Protein AF-Q2SDK4-F1 (afdb_monomer)

Secondary structure (DSSP, 8-state):
-----HHHHHHHHHHHHHHHHHH----TTSSS--TT-EE--HHHHHHH-TTSPPPSEE--EEEE-TTT--EEEE-HHHHHIIIIIS---TT----S-HHHHHHHHHHHHHHHHHHHHHHHHHHT-

Sequence (125 aa):
MFRKSGLQRRKEIKAARLERVKRSEVDVYSEVVPKGALPANTEILREINPLERLPNFYIDRHFICKDCESHEIWTAKQQKWWYEIARGSIASKAVRCRSCRYKEKRRKEEARRVHLEGLARKYNK

Organism: Hahella chejuensis (strain KCTC 2396) (NCBI:txid349521)

Solvent-accessible surface area (backbone atoms only — not comparable to full-atom values): 7475 Å² total; per-residue (Å²): 133,92,78,77,50,74,67,56,52,51,51,51,53,51,52,54,50,49,56,53,32,70,71,58,86,75,72,40,71,46,88,74,79,57,94,87,49,40,78,47,63,58,69,60,40,37,74,77,38,74,88,59,91,73,53,48,36,31,53,60,38,63,36,55,14,76,88,75,64,47,80,44,70,49,39,25,68,57,48,51,45,38,39,64,71,69,61,40,63,81,88,62,74,80,50,57,46,73,68,57,47,50,54,53,50,52,54,52,52,51,55,50,50,56,50,51,55,51,50,51,60,62,74,76,104

Foldseek 3Di:
DDDDDPVRVVVVVQVVVLVVQVPDDDQQQDPDDDPQWAAAPVVLLCVLAVPDDDGRTFAWHWEAAPPPRDIDICHSVNLRCCCRPVVHHPPDDDRHDPVVVVVVVVVVVVVVVVVVVVVCVVVVD

InterPro domains:
  IPR025306 Probable zinc-binding domain [PF13451] (60-108)

Structure (mmCIF, N/CA/C/O backbone):
data_AF-Q2SDK4-F1
#
_entry.id   AF-Q2SDK4-F1
#
loop_
_atom_site.group_PDB
_atom_site.id
_atom_site.type_symbol
_atom_site.label_atom_id
_atom_site.label_alt_id
_atom_site.label_comp_id
_atom_site.label_asym_id
_atom_site.label_entity_id
_atom_site.label_seq_id
_atom_site.pdbx_PDB_ins_code
_atom_site.Cartn_x
_atom_site.Cartn_y
_atom_site.Cartn_z
_atom_site.occupancy
_atom_site.B_iso_or_equiv
_atom_site.auth_seq_id
_atom_site.auth_comp_id
_atom_site.auth_asym_id
_atom_site.auth_atom_id
_atom_site.pdbx_PDB_model_num
ATOM 1 N N . MET A 1 1 ? -1.024 20.483 -37.174 1.00 55.06 1 MET A N 1
ATOM 2 C CA . MET A 1 1 ? -0.752 19.408 -36.186 1.00 55.06 1 MET A CA 1
ATOM 3 C C . MET A 1 1 ? -1.468 19.719 -34.876 1.00 55.06 1 MET A C 1
ATOM 5 O O . MET A 1 1 ? -1.057 20.638 -34.176 1.00 55.06 1 MET A O 1
ATOM 9 N N . PHE A 1 2 ? -2.532 18.989 -34.535 1.00 64.75 2 PHE A N 1
ATOM 10 C CA . PHE A 1 2 ? -3.219 19.162 -33.250 1.00 64.75 2 PHE A CA 1
ATOM 11 C C . PHE A 1 2 ? -2.326 18.668 -32.101 1.00 64.75 2 PHE A C 1
ATOM 13 O O . PHE A 1 2 ? -2.066 17.473 -31.960 1.00 64.75 2 PHE A O 1
ATOM 20 N N . ARG A 1 3 ? -1.815 19.591 -31.277 1.00 78.3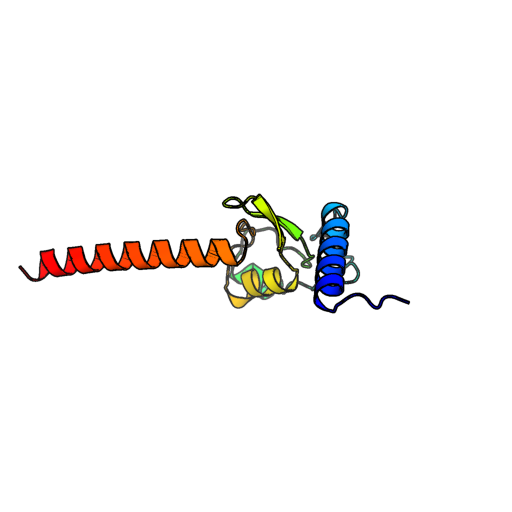8 3 ARG A N 1
ATOM 21 C CA . ARG A 1 3 ? -1.055 19.245 -30.070 1.00 78.38 3 ARG A CA 1
ATOM 22 C C . ARG A 1 3 ? -2.034 18.792 -28.985 1.00 78.38 3 ARG A C 1
ATOM 24 O O . ARG A 1 3 ? -2.844 19.580 -28.513 1.00 78.38 3 ARG A O 1
ATOM 31 N N . LYS A 1 4 ? -1.937 17.525 -28.573 1.00 82.12 4 LYS A N 1
ATOM 32 C CA . LYS A 1 4 ? -2.722 16.973 -27.454 1.00 82.12 4 LYS A CA 1
ATOM 33 C C . LYS A 1 4 ? -2.502 17.769 -26.168 1.00 82.12 4 LYS A C 1
ATOM 35 O O . LYS A 1 4 ? -1.363 18.144 -25.867 1.00 82.12 4 LYS A O 1
ATOM 40 N N . SER A 1 5 ? -3.564 17.947 -25.384 1.00 90.69 5 SER A N 1
ATOM 41 C CA . SER A 1 5 ? -3.503 18.664 -24.109 1.00 90.69 5 SER A CA 1
ATOM 42 C C . SER A 1 5 ? -2.689 17.895 -23.060 1.00 90.69 5 SER A C 1
ATOM 44 O O . SER A 1 5 ? -2.564 16.667 -23.107 1.00 90.69 5 SER A O 1
ATOM 46 N N . GLY A 1 6 ? -2.144 18.600 -22.063 1.00 90.38 6 GLY A N 1
ATOM 47 C CA . GLY A 1 6 ? -1.387 17.966 -20.976 1.00 90.38 6 GLY A CA 1
ATOM 48 C C . GLY A 1 6 ? -2.205 16.930 -20.193 1.00 90.38 6 GLY A C 1
ATOM 49 O O . GLY A 1 6 ? -1.671 15.904 -19.772 1.00 90.38 6 GLY A O 1
ATOM 50 N N . LEU A 1 7 ? -3.517 17.151 -20.054 1.00 88.69 7 LEU A N 1
ATOM 51 C CA . LEU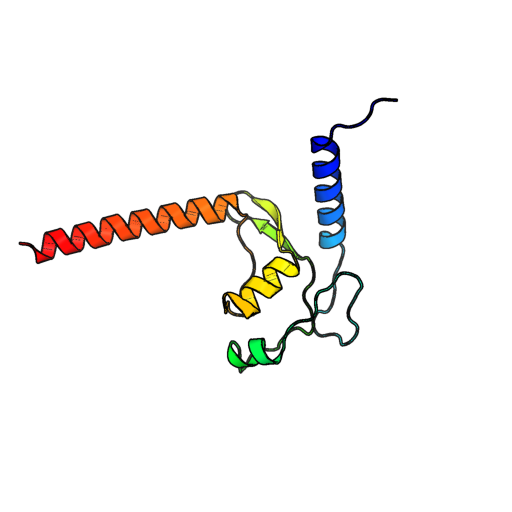 A 1 7 ? -4.436 16.199 -19.424 1.00 88.69 7 LEU A CA 1
ATOM 52 C C . LEU A 1 7 ? -4.611 14.931 -20.264 1.00 88.69 7 LEU A C 1
ATOM 54 O O . LEU A 1 7 ? -4.569 13.833 -19.710 1.00 88.69 7 LEU A O 1
ATOM 58 N N . GLN A 1 8 ? -4.759 15.072 -21.585 1.00 89.12 8 GLN A N 1
ATOM 59 C CA . GLN A 1 8 ? -4.838 13.932 -22.503 1.00 89.12 8 GLN A CA 1
ATOM 60 C C . GLN A 1 8 ? -3.561 13.091 -22.424 1.00 89.12 8 GLN A C 1
ATOM 62 O O . GLN A 1 8 ? -3.635 11.891 -22.174 1.00 89.12 8 GLN A O 1
ATOM 67 N N . ARG A 1 9 ? -2.384 13.728 -22.486 1.00 90.25 9 ARG A N 1
ATOM 68 C CA . ARG A 1 9 ? -1.093 13.030 -22.363 1.00 90.25 9 ARG A CA 1
ATOM 69 C C . ARG A 1 9 ? -0.947 12.289 -21.033 1.00 90.25 9 ARG A C 1
ATOM 71 O O . ARG A 1 9 ? -0.490 11.153 -21.006 1.00 90.25 9 ARG A O 1
ATOM 78 N N . ARG A 1 10 ? -1.356 12.896 -19.911 1.00 89.19 10 ARG A N 1
ATOM 79 C CA . ARG A 1 10 ? -1.314 12.232 -18.592 1.00 89.19 10 ARG A CA 1
ATOM 80 C C . ARG A 1 10 ? -2.217 10.999 -18.537 1.00 89.19 10 ARG A C 1
ATOM 82 O O . ARG A 1 10 ? -1.808 9.990 -17.965 1.00 89.19 10 ARG A O 1
ATOM 89 N N . LYS A 1 11 ? -3.417 11.069 -19.126 1.00 89.19 11 LYS A N 1
ATOM 90 C CA . LYS A 1 11 ? -4.330 9.919 -19.223 1.00 89.19 11 LYS A CA 1
ATOM 91 C C . LYS A 1 11 ? -3.714 8.796 -20.057 1.00 89.19 11 LYS A C 1
ATOM 93 O O . LYS A 1 11 ? -3.713 7.658 -19.603 1.00 89.19 11 LYS A O 1
ATOM 98 N N . GLU A 1 12 ? -3.123 9.128 -21.202 1.00 92.19 12 GLU A N 1
ATOM 99 C CA . GLU A 1 12 ? -2.436 8.165 -22.073 1.00 92.19 12 GLU A CA 1
ATOM 100 C C . GLU A 1 12 ? -1.268 7.481 -21.355 1.00 92.19 12 GLU A C 1
ATOM 102 O O . GLU A 1 12 ? -1.180 6.257 -21.346 1.00 92.19 12 GLU A O 1
ATOM 107 N N . ILE A 1 13 ? -0.419 8.247 -20.660 1.00 90.44 13 ILE A N 1
ATOM 108 C CA . ILE A 1 13 ? 0.692 7.691 -19.873 1.00 90.44 13 ILE A CA 1
ATOM 109 C C . ILE A 1 13 ? 0.170 6.767 -18.765 1.00 90.44 13 ILE A C 1
ATOM 111 O O . ILE A 1 13 ? 0.748 5.705 -18.531 1.00 90.44 13 ILE A O 1
ATOM 115 N N . LYS A 1 14 ? -0.914 7.147 -18.071 1.00 88.69 14 LYS A N 1
ATOM 116 C CA . LYS A 1 14 ? -1.517 6.297 -17.031 1.00 88.69 14 LYS A CA 1
ATOM 117 C C . LYS A 1 14 ? -2.042 4.992 -17.636 1.00 88.69 14 LYS A C 1
ATOM 119 O O . LYS A 1 14 ? -1.772 3.934 -17.074 1.00 88.69 14 LYS A O 1
ATOM 124 N N . ALA A 1 15 ? -2.735 5.062 -18.771 1.00 89.69 15 ALA A N 1
ATOM 125 C CA . ALA A 1 15 ? -3.259 3.892 -19.469 1.00 89.69 15 ALA A CA 1
ATOM 126 C C . ALA A 1 15 ? -2.131 2.964 -19.946 1.00 89.69 15 ALA A C 1
ATOM 128 O O . ALA A 1 15 ? -2.151 1.777 -19.646 1.00 89.69 15 ALA A O 1
ATOM 129 N N . ALA A 1 16 ? -1.085 3.505 -20.574 1.00 89.88 16 ALA A N 1
ATOM 130 C CA . ALA A 1 16 ? 0.066 2.720 -21.020 1.00 89.88 16 ALA A CA 1
ATOM 131 C C . ALA A 1 16 ? 0.785 2.017 -19.854 1.00 89.88 16 ALA A C 1
ATOM 133 O O . ALA A 1 16 ? 1.176 0.855 -19.961 1.00 89.88 16 ALA A O 1
ATOM 134 N N . ARG A 1 17 ? 0.928 2.696 -18.705 1.00 89.12 17 ARG A N 1
ATOM 135 C CA . ARG A 1 17 ? 1.474 2.073 -17.487 1.00 89.12 17 ARG A CA 1
ATOM 136 C C . ARG A 1 17 ? 0.591 0.940 -16.986 1.00 89.12 17 ARG A C 1
ATOM 138 O O . ARG A 1 17 ? 1.123 -0.085 -16.574 1.00 89.12 17 ARG A O 1
ATOM 145 N N . LEU A 1 18 ? -0.724 1.131 -17.012 1.0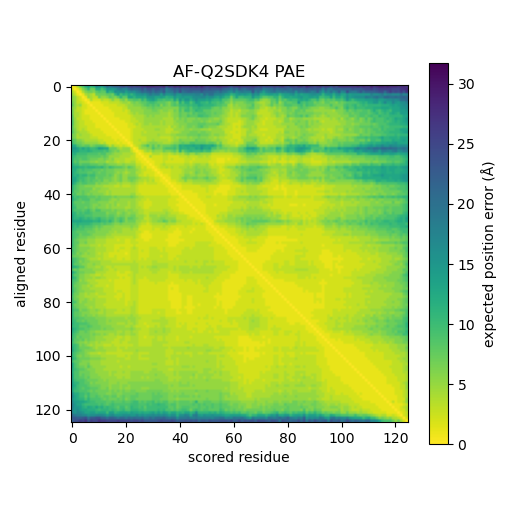0 89.25 18 LEU A N 1
ATOM 146 C CA . LEU A 1 18 ? -1.679 0.129 -16.564 1.00 89.25 18 LEU A CA 1
ATOM 147 C C . LEU A 1 18 ? -1.593 -1.135 -17.424 1.00 89.25 18 LEU A C 1
ATOM 149 O O . LEU A 1 18 ? -1.469 -2.224 -16.873 1.00 89.25 18 LEU A O 1
ATOM 153 N N . GLU A 1 19 ? -1.581 -0.987 -18.747 1.00 88.94 19 GLU A N 1
ATOM 154 C CA . GLU A 1 19 ? -1.477 -2.121 -19.672 1.00 88.94 19 GLU A CA 1
ATOM 155 C C . GLU A 1 19 ? -0.152 -2.875 -19.523 1.00 88.94 19 GLU A C 1
ATOM 157 O O . GLU A 1 19 ? -0.136 -4.104 -19.481 1.00 88.94 19 GLU A O 1
ATOM 162 N N . ARG A 1 20 ? 0.964 -2.158 -19.328 1.00 87.31 20 ARG A N 1
ATOM 163 C CA . ARG A 1 20 ? 2.262 -2.790 -19.051 1.00 87.31 20 ARG A CA 1
ATOM 164 C C . ARG A 1 20 ? 2.224 -3.650 -17.786 1.00 87.31 20 ARG A C 1
ATOM 166 O O . ARG A 1 20 ? 2.740 -4.759 -17.795 1.00 87.31 20 ARG A O 1
ATOM 173 N N . VAL A 1 21 ? 1.635 -3.125 -16.711 1.00 88.56 21 VAL A N 1
ATOM 174 C CA . VAL A 1 21 ? 1.597 -3.798 -15.405 1.00 88.56 21 VAL A CA 1
ATOM 175 C C . VAL A 1 21 ? 0.636 -4.987 -15.403 1.00 88.56 21 VAL A C 1
ATOM 177 O O . VAL A 1 21 ? 0.934 -5.994 -14.773 1.00 88.56 21 VAL A O 1
ATOM 180 N N . LYS A 1 22 ? -0.491 -4.907 -16.122 1.00 86.12 22 LYS A N 1
ATOM 181 C CA . LYS A 1 22 ? -1.418 -6.042 -16.280 1.00 86.12 22 LYS A CA 1
ATOM 182 C C . LYS A 1 22 ? -0.760 -7.250 -16.950 1.00 86.12 22 LYS A C 1
ATOM 184 O O . LYS A 1 22 ? -1.121 -8.377 -16.644 1.00 86.12 22 LYS A O 1
ATOM 189 N N . ARG A 1 23 ? 0.168 -7.010 -17.882 1.00 78.62 23 ARG A N 1
ATOM 190 C CA . ARG A 1 23 ? 0.823 -8.058 -18.677 1.00 78.62 23 ARG A CA 1
ATOM 191 C C . ARG A 1 23 ? 2.059 -8.657 -18.002 1.00 78.62 23 ARG A C 1
ATOM 193 O O . ARG A 1 23 ? 2.498 -9.730 -18.397 1.00 78.62 23 ARG A O 1
ATOM 200 N N . SER A 1 24 ? 2.664 -7.952 -17.048 1.00 75.44 24 SER A N 1
ATOM 201 C CA . SER A 1 24 ? 3.928 -8.369 -16.442 1.00 75.44 24 SER A CA 1
ATOM 202 C C . SER A 1 24 ? 3.708 -9.268 -15.228 1.00 75.44 24 SER A C 1
ATOM 204 O O . SER A 1 24 ? 3.294 -8.786 -14.172 1.00 75.44 24 SER A O 1
ATOM 206 N N . GLU A 1 25 ? 4.078 -10.539 -15.349 1.00 78.56 25 GLU A N 1
ATOM 207 C CA . GLU A 1 25 ? 4.326 -11.415 -14.205 1.00 78.56 25 GLU A CA 1
ATOM 208 C C . GLU A 1 25 ? 5.821 -11.393 -13.890 1.00 78.56 25 GLU A C 1
ATOM 210 O O . GLU A 1 25 ? 6.661 -11.630 -14.755 1.00 78.56 25 GLU A O 1
ATOM 215 N N . VAL A 1 26 ? 6.163 -11.023 -12.658 1.00 86.38 26 VAL A N 1
ATOM 216 C CA . VAL A 1 26 ? 7.550 -10.895 -12.206 1.00 86.38 26 VAL A CA 1
ATOM 217 C C . VAL A 1 26 ? 7.664 -11.560 -10.846 1.00 86.38 26 VAL A C 1
ATOM 219 O O . VAL A 1 26 ? 6.918 -11.219 -9.921 1.00 86.38 26 VAL A O 1
ATOM 222 N N . ASP A 1 27 ? 8.623 -12.472 -10.721 1.00 90.81 27 ASP A N 1
ATOM 223 C CA . ASP A 1 27 ? 8.977 -13.063 -9.439 1.00 90.81 27 ASP A CA 1
ATOM 224 C C . ASP A 1 27 ? 9.778 -12.062 -8.592 1.00 90.81 27 ASP A C 1
ATOM 226 O O . ASP A 1 27 ? 10.951 -11.785 -8.850 1.00 90.81 27 ASP A O 1
ATOM 230 N N . VAL A 1 28 ? 9.123 -11.523 -7.563 1.00 91.88 28 VAL A N 1
ATOM 231 C CA . VAL A 1 28 ? 9.704 -10.557 -6.614 1.00 91.88 28 VAL A CA 1
ATOM 232 C C . VAL A 1 28 ? 10.696 -11.179 -5.628 1.00 91.88 28 VAL A C 1
ATOM 234 O O . VAL A 1 28 ? 11.311 -10.448 -4.852 1.00 91.88 28 VAL A O 1
ATOM 237 N N . TYR A 1 29 ? 10.841 -12.505 -5.633 1.00 93.25 29 TYR A N 1
ATOM 238 C CA . TYR A 1 29 ? 11.824 -13.234 -4.831 1.00 93.25 29 TYR A CA 1
ATOM 239 C C . TYR A 1 29 ? 13.068 -13.629 -5.630 1.00 93.25 29 TYR A C 1
ATOM 241 O O . TYR A 1 29 ? 13.982 -14.225 -5.063 1.00 93.25 29 TYR A O 1
ATOM 249 N N . SER A 1 30 ? 13.116 -13.309 -6.926 1.00 92.12 30 SER A N 1
ATOM 250 C CA . SER A 1 30 ? 14.310 -13.532 -7.737 1.00 92.12 30 SER A CA 1
ATOM 251 C C . SER A 1 30 ? 15.449 -12.601 -7.312 1.00 92.12 30 SER A C 1
ATOM 253 O O . SER A 1 30 ? 15.229 -11.509 -6.782 1.00 92.12 30 SER A O 1
ATOM 255 N N . GLU A 1 31 ? 16.686 -13.034 -7.533 1.00 88.50 31 GLU A N 1
ATOM 256 C CA . GLU A 1 31 ? 17.880 -12.215 -7.276 1.00 88.50 31 GLU A CA 1
ATOM 257 C C . GLU A 1 31 ? 18.065 -11.125 -8.342 1.00 88.50 31 GLU A C 1
ATOM 259 O O . GLU A 1 31 ? 18.656 -10.073 -8.094 1.00 88.50 31 GLU A O 1
ATOM 264 N N . VAL A 1 32 ? 17.520 -11.351 -9.540 1.00 89.62 32 VAL A N 1
ATOM 265 C CA . VAL A 1 32 ? 17.645 -10.436 -10.672 1.00 89.62 32 VAL A CA 1
ATOM 266 C C . VAL A 1 32 ? 16.621 -9.315 -10.542 1.00 89.62 32 VAL A C 1
ATOM 268 O O . VAL A 1 32 ? 15.439 -9.493 -10.825 1.00 89.62 32 VAL A O 1
ATOM 271 N N . VAL A 1 33 ? 17.084 -8.125 -10.158 1.00 88.69 33 VAL A N 1
ATOM 272 C CA . VAL A 1 33 ? 16.227 -6.940 -10.037 1.00 88.69 33 VAL A CA 1
ATOM 273 C C . VAL A 1 33 ? 15.898 -6.383 -11.430 1.00 88.69 33 VAL A C 1
ATOM 275 O O . VAL A 1 33 ? 16.790 -5.884 -12.125 1.00 88.69 33 VAL A O 1
ATOM 278 N N . PRO A 1 34 ? 14.626 -6.402 -11.868 1.00 88.44 34 PRO A N 1
ATOM 279 C CA . PRO A 1 34 ? 14.257 -5.908 -13.182 1.00 88.44 34 PRO A CA 1
ATOM 280 C C . PRO A 1 34 ? 14.289 -4.378 -13.233 1.00 88.44 34 PRO A C 1
ATOM 282 O O . PRO A 1 34 ? 14.100 -3.668 -12.240 1.00 88.44 34 PRO A O 1
ATOM 285 N N . LYS A 1 35 ? 14.473 -3.838 -14.442 1.00 86.44 35 LYS A N 1
ATOM 286 C CA . LYS A 1 35 ? 14.558 -2.391 -14.660 1.00 86.44 35 LYS A CA 1
ATOM 287 C C . LYS A 1 35 ? 13.274 -1.684 -14.210 1.00 86.44 35 LYS A C 1
ATOM 289 O O . LYS A 1 35 ? 12.190 -1.929 -14.734 1.00 86.44 35 LYS A O 1
ATOM 294 N N . GLY A 1 36 ? 13.422 -0.734 -13.288 1.00 84.75 36 GLY A N 1
ATOM 295 C CA . GLY A 1 36 ? 12.316 0.056 -12.741 1.00 84.75 36 GLY A CA 1
ATOM 296 C C . GLY A 1 36 ? 11.672 -0.527 -11.479 1.00 84.75 36 GLY A C 1
ATOM 297 O O . GLY A 1 36 ? 10.752 0.099 -10.952 1.00 84.75 36 GLY A O 1
ATOM 298 N N . ALA A 1 37 ? 12.154 -1.671 -10.984 1.00 92.62 37 ALA A N 1
ATOM 299 C CA . ALA A 1 37 ? 11.861 -2.132 -9.632 1.00 92.62 37 ALA A CA 1
ATOM 300 C C . ALA A 1 37 ? 12.609 -1.298 -8.580 1.00 92.62 37 ALA A C 1
ATOM 302 O O . ALA A 1 37 ? 13.579 -0.601 -8.887 1.00 92.62 37 ALA A O 1
ATOM 303 N N . LEU A 1 38 ? 12.148 -1.368 -7.331 1.00 95.44 38 LEU A N 1
ATOM 304 C CA . LEU A 1 38 ? 12.821 -0.756 -6.187 1.00 95.44 38 LEU A CA 1
ATOM 305 C C . LEU A 1 38 ? 13.276 -1.831 -5.205 1.00 95.44 38 LEU A C 1
ATOM 307 O O . LEU A 1 38 ? 12.427 -2.612 -4.782 1.00 95.44 38 LEU A O 1
ATOM 311 N N . PRO A 1 39 ? 14.553 -1.856 -4.791 1.00 96.06 39 PRO A N 1
ATOM 312 C CA . PRO A 1 39 ? 15.034 -2.844 -3.832 1.00 96.06 39 PRO A CA 1
ATOM 313 C C . PRO A 1 39 ? 14.302 -2.704 -2.493 1.00 96.06 39 PRO A C 1
ATOM 315 O O . PRO A 1 39 ? 14.024 -1.587 -2.027 1.00 96.06 39 PRO A O 1
ATOM 318 N N . ALA A 1 40 ? 13.975 -3.841 -1.887 1.00 95.94 40 ALA A N 1
ATOM 319 C CA . ALA A 1 40 ? 13.417 -3.906 -0.547 1.00 95.94 40 ALA A CA 1
ATOM 320 C C . ALA A 1 40 ? 14.543 -3.833 0.491 1.00 95.94 40 ALA A C 1
ATOM 322 O O . ALA A 1 40 ? 15.633 -4.352 0.271 1.00 95.94 40 ALA A O 1
ATOM 323 N N . ASN A 1 41 ? 14.284 -3.184 1.625 1.00 95.88 41 ASN A N 1
ATOM 324 C CA . ASN A 1 41 ? 15.162 -3.283 2.785 1.00 95.88 41 ASN A CA 1
ATOM 325 C C . ASN A 1 41 ? 14.743 -4.506 3.612 1.00 95.88 41 ASN A C 1
ATOM 327 O O . ASN A 1 41 ? 13.790 -4.450 4.391 1.00 95.88 41 ASN A O 1
ATOM 331 N N . THR A 1 42 ? 15.441 -5.621 3.417 1.00 92.44 42 THR A N 1
ATOM 332 C CA . THR A 1 42 ? 15.121 -6.899 4.061 1.00 92.44 42 THR A CA 1
ATOM 333 C C . THR A 1 42 ? 15.318 -6.884 5.573 1.00 92.44 42 THR A C 1
ATOM 335 O O . THR A 1 42 ? 14.610 -7.612 6.259 1.00 92.44 42 THR A O 1
ATOM 338 N N . GLU A 1 43 ? 16.218 -6.054 6.104 1.00 94.38 43 GLU A N 1
ATOM 339 C CA . GLU A 1 43 ? 16.444 -5.925 7.550 1.00 94.38 43 GLU A CA 1
ATOM 340 C C . GLU A 1 43 ? 15.216 -5.316 8.233 1.00 94.38 43 GLU A C 1
ATOM 342 O O . GLU A 1 43 ? 14.632 -5.931 9.126 1.00 94.38 43 GLU A O 1
ATOM 347 N N . ILE A 1 44 ? 14.747 -4.168 7.726 1.00 94.75 44 ILE A N 1
ATOM 348 C CA . ILE A 1 44 ? 13.523 -3.511 8.214 1.00 94.75 44 ILE A CA 1
ATOM 349 C C . ILE A 1 44 ? 12.325 -4.455 8.072 1.00 94.75 44 ILE A C 1
ATOM 351 O O . ILE A 1 44 ? 11.504 -4.593 8.978 1.00 94.75 44 ILE A O 1
ATOM 355 N N . LEU A 1 45 ? 12.213 -5.131 6.927 1.00 94.69 45 LEU A N 1
ATOM 356 C CA . LEU A 1 45 ? 11.107 -6.048 6.689 1.00 94.69 45 LEU A CA 1
ATOM 357 C C . LEU A 1 45 ? 11.114 -7.255 7.630 1.00 94.69 45 LEU A C 1
ATOM 359 O O . LEU A 1 45 ? 10.030 -7.691 8.025 1.00 94.69 45 LEU A O 1
ATOM 363 N N . ARG A 1 46 ? 12.291 -7.785 7.987 1.00 95.19 46 ARG A N 1
ATOM 364 C CA . ARG A 1 46 ? 12.435 -8.914 8.913 1.00 95.19 46 ARG A CA 1
ATOM 365 C C . ARG A 1 46 ? 12.064 -8.520 10.338 1.00 95.19 46 ARG A C 1
ATOM 367 O O . ARG A 1 46 ? 11.421 -9.319 11.008 1.00 95.19 46 ARG A O 1
ATOM 374 N N . GLU A 1 47 ? 12.390 -7.300 10.768 1.00 94.19 47 GLU A N 1
ATOM 375 C CA . GLU A 1 47 ? 11.954 -6.764 12.069 1.00 94.19 47 GLU A CA 1
ATOM 376 C C . GLU A 1 47 ? 10.419 -6.760 12.182 1.00 94.19 47 GLU A C 1
ATOM 378 O O . GLU A 1 47 ? 9.854 -7.154 13.198 1.00 94.19 47 GLU A O 1
ATOM 383 N N . ILE A 1 48 ? 9.733 -6.345 11.114 1.00 92.12 48 ILE A N 1
ATOM 384 C CA . ILE A 1 48 ? 8.271 -6.202 11.096 1.00 92.12 48 ILE A CA 1
ATOM 385 C C . ILE A 1 48 ? 7.571 -7.547 10.832 1.00 92.12 48 ILE A C 1
ATOM 387 O O . ILE A 1 48 ? 6.477 -7.788 11.340 1.00 92.12 48 ILE A O 1
ATOM 391 N N . ASN A 1 49 ? 8.174 -8.419 10.018 1.00 91.31 49 ASN A N 1
ATOM 392 C CA . ASN A 1 49 ? 7.588 -9.677 9.547 1.00 91.31 49 ASN A CA 1
ATOM 393 C C . ASN A 1 49 ? 8.589 -10.838 9.743 1.00 91.31 49 ASN A C 1
ATOM 395 O O . ASN A 1 49 ? 9.134 -11.361 8.765 1.00 91.31 49 ASN A O 1
ATOM 399 N N . PRO A 1 50 ? 8.853 -11.262 10.992 1.00 90.56 50 PRO A N 1
ATOM 400 C CA . PRO A 1 50 ? 9.957 -12.172 11.311 1.00 90.56 50 PRO A CA 1
ATOM 401 C C . PRO A 1 50 ? 9.852 -13.532 10.615 1.00 90.56 50 PRO A C 1
ATOM 403 O O . PRO A 1 50 ? 10.861 -14.064 10.152 1.00 90.56 50 PRO A O 1
ATOM 406 N N . LEU A 1 51 ? 8.634 -14.061 10.477 1.00 91.69 51 LEU A N 1
ATOM 407 C CA . LEU A 1 51 ? 8.374 -15.408 9.954 1.00 91.69 51 LEU A CA 1
ATOM 408 C C . LEU A 1 51 ? 8.021 -15.442 8.460 1.00 91.69 51 LEU A C 1
ATOM 410 O O . LEU A 1 51 ? 7.925 -16.515 7.874 1.00 91.69 51 LEU A O 1
ATOM 414 N N . GLU A 1 52 ? 7.822 -14.285 7.833 1.00 90.50 52 GLU A N 1
ATOM 415 C CA . GLU A 1 52 ? 7.321 -14.214 6.460 1.00 90.50 52 GLU A CA 1
ATOM 416 C C . GLU A 1 52 ? 8.445 -14.322 5.424 1.00 90.50 52 GLU A C 1
ATOM 418 O O . GLU A 1 52 ? 9.607 -13.959 5.662 1.00 90.50 52 GLU A O 1
ATOM 423 N N . ARG A 1 53 ? 8.085 -14.778 4.219 1.00 92.56 53 ARG A N 1
ATOM 424 C CA . ARG A 1 53 ? 8.977 -14.714 3.058 1.00 92.56 53 ARG A CA 1
ATOM 425 C C . ARG A 1 53 ? 9.009 -13.282 2.525 1.00 92.56 53 ARG A C 1
ATOM 427 O O . ARG A 1 53 ? 7.995 -12.757 2.063 1.00 92.56 53 ARG A O 1
ATOM 434 N N . LEU A 1 54 ? 10.185 -12.662 2.552 1.00 94.62 54 LEU A N 1
ATOM 435 C CA . LEU A 1 54 ? 10.363 -11.256 2.188 1.00 94.62 54 LEU A CA 1
ATOM 436 C C . LEU A 1 54 ? 10.703 -11.106 0.698 1.00 94.62 54 LEU A C 1
ATOM 438 O O . LEU A 1 54 ? 11.504 -11.892 0.194 1.00 94.62 54 LEU A O 1
ATOM 442 N N . PRO A 1 55 ? 10.107 -10.136 -0.018 1.00 95.00 55 PRO A N 1
ATOM 443 C CA . PRO A 1 55 ? 10.492 -9.843 -1.393 1.00 95.00 55 PRO A CA 1
ATOM 444 C C . PRO A 1 55 ? 11.874 -9.183 -1.437 1.00 95.00 55 PRO A C 1
ATOM 446 O O . PRO A 1 55 ? 12.218 -8.402 -0.551 1.00 95.00 55 PRO A O 1
ATOM 449 N N . ASN A 1 56 ? 12.623 -9.421 -2.512 1.00 95.69 56 ASN A N 1
ATOM 450 C CA . ASN A 1 56 ? 13.904 -8.750 -2.758 1.00 95.69 56 ASN A CA 1
ATOM 451 C C . ASN A 1 56 ? 13.697 -7.333 -3.311 1.00 95.69 56 ASN A C 1
ATOM 453 O O . ASN A 1 56 ? 14.506 -6.430 -3.094 1.00 95.69 56 ASN A O 1
ATOM 457 N N . PHE A 1 57 ? 12.596 -7.114 -4.030 1.00 96.38 57 PHE A N 1
ATOM 458 C CA . PHE A 1 57 ? 12.259 -5.824 -4.619 1.00 96.38 57 PHE A CA 1
ATOM 459 C C . PHE A 1 57 ? 10.748 -5.646 -4.803 1.00 96.38 57 PHE A C 1
ATOM 461 O O . PHE A 1 57 ? 9.965 -6.595 -4.830 1.00 96.38 57 PHE A O 1
ATOM 468 N N . TYR A 1 58 ? 10.333 -4.395 -4.977 1.00 96.31 58 TYR A N 1
ATOM 469 C CA . TYR A 1 58 ? 8.968 -3.998 -5.293 1.00 96.31 58 TYR A CA 1
ATOM 470 C C . TYR A 1 58 ? 8.835 -3.605 -6.758 1.00 96.31 58 TYR A C 1
ATOM 472 O O . TYR A 1 58 ? 9.703 -2.946 -7.333 1.00 96.31 58 TYR A O 1
ATOM 480 N N . ILE A 1 59 ? 7.682 -3.928 -7.332 1.00 94.62 59 ILE A N 1
ATOM 481 C CA . ILE A 1 59 ? 7.293 -3.593 -8.704 1.00 94.62 59 ILE A CA 1
ATOM 482 C C . ILE A 1 59 ? 5.925 -2.932 -8.692 1.00 94.62 59 ILE A C 1
ATOM 484 O O . ILE A 1 59 ? 5.137 -3.169 -7.781 1.00 94.62 59 ILE A O 1
ATOM 488 N N . ASP A 1 60 ? 5.605 -2.138 -9.706 1.00 95.00 60 ASP A N 1
ATOM 489 C CA . ASP A 1 60 ? 4.239 -1.646 -9.874 1.00 95.00 60 ASP A CA 1
ATOM 490 C C . ASP A 1 60 ? 3.274 -2.833 -10.032 1.00 95.00 60 ASP A C 1
ATOM 492 O O . ASP A 1 60 ? 3.506 -3.708 -10.861 1.00 95.00 60 ASP A O 1
ATOM 496 N N . ARG A 1 61 ? 2.197 -2.868 -9.239 1.00 93.12 61 ARG A N 1
ATOM 497 C CA . ARG A 1 61 ? 1.176 -3.928 -9.286 1.00 93.12 61 ARG A CA 1
ATOM 498 C C . ARG A 1 61 ? -0.188 -3.356 -9.631 1.00 93.12 61 ARG A C 1
ATOM 500 O O . ARG A 1 61 ? -0.610 -2.361 -9.044 1.00 93.12 61 ARG A O 1
ATOM 507 N N . HIS A 1 62 ? -0.889 -3.982 -10.568 1.00 95.06 62 HIS A N 1
ATOM 508 C CA . HIS A 1 62 ? -2.267 -3.628 -10.897 1.00 95.06 62 HIS A CA 1
ATOM 509 C C . HIS A 1 62 ? -3.198 -4.184 -9.818 1.00 95.06 62 HIS A C 1
ATOM 511 O O . HIS A 1 62 ? -2.981 -5.275 -9.295 1.00 95.06 62 HIS A O 1
ATOM 517 N N . PHE A 1 63 ? -4.223 -3.415 -9.463 1.00 95.19 63 PHE A N 1
ATOM 518 C CA . PHE A 1 63 ? -5.333 -3.897 -8.654 1.00 95.19 63 PHE A CA 1
ATOM 519 C C . PHE A 1 63 ? -6.640 -3.228 -9.083 1.00 95.19 63 PHE A C 1
ATOM 521 O O . PHE A 1 63 ? -6.654 -2.152 -9.692 1.00 95.19 63 PHE A O 1
ATOM 528 N N . ILE A 1 64 ? -7.753 -3.874 -8.750 1.00 96.44 64 ILE A N 1
ATOM 529 C CA . ILE A 1 64 ? -9.100 -3.345 -8.956 1.00 96.44 64 ILE A CA 1
ATOM 530 C C . ILE A 1 64 ? -9.612 -2.855 -7.604 1.00 96.44 64 ILE A C 1
ATOM 532 O O . ILE A 1 64 ? -9.521 -3.558 -6.596 1.00 96.44 64 ILE A O 1
ATOM 536 N N . CYS A 1 65 ? -10.101 -1.616 -7.552 1.00 97.62 65 CYS A N 1
ATOM 537 C CA . CYS A 1 65 ? -10.667 -1.077 -6.323 1.00 97.62 65 CYS A CA 1
ATOM 538 C C . CYS A 1 65 ? -11.959 -1.816 -5.968 1.00 97.62 65 CYS A C 1
ATOM 540 O O . CYS A 1 65 ? -12.911 -1.769 -6.734 1.00 97.62 65 CYS A O 1
ATOM 542 N N . LYS A 1 66 ? -12.043 -2.403 -4.775 1.00 97.69 66 LYS A N 1
ATOM 543 C CA . LYS A 1 66 ? -13.220 -3.195 -4.393 1.00 97.69 66 LYS A CA 1
ATOM 544 C C . LYS A 1 66 ? -14.526 -2.410 -4.211 1.00 97.69 66 LYS A C 1
ATOM 546 O O . LYS A 1 66 ? -15.577 -3.025 -4.190 1.00 97.69 66 LYS A O 1
ATOM 551 N N . ASP A 1 67 ? -14.469 -1.084 -4.031 1.00 97.19 67 ASP A N 1
ATOM 552 C CA . ASP A 1 67 ? -15.690 -0.278 -3.824 1.00 97.19 67 ASP A CA 1
ATOM 553 C C . ASP A 1 67 ? -16.178 0.447 -5.093 1.00 97.19 67 ASP A C 1
ATOM 555 O O . ASP A 1 67 ? -17.338 0.827 -5.165 1.00 97.19 67 ASP A O 1
ATOM 559 N N . CYS A 1 68 ? -15.296 0.733 -6.056 1.00 97.06 68 CYS A N 1
ATOM 560 C CA . CYS A 1 68 ? -15.645 1.521 -7.251 1.00 97.06 68 CYS A CA 1
ATOM 561 C C . CYS A 1 68 ? -15.102 0.929 -8.552 1.00 97.06 68 CYS A C 1
ATOM 563 O O . CYS A 1 68 ? -15.105 1.609 -9.573 1.00 97.06 68 CYS A O 1
ATOM 565 N N . GLU A 1 69 ? -14.515 -0.266 -8.476 1.00 97.31 69 GLU A N 1
ATOM 566 C CA . GLU A 1 69 ? -14.043 -1.083 -9.602 1.00 97.31 69 GLU A CA 1
ATOM 567 C C . GLU A 1 69 ? -12.990 -0.423 -10.508 1.00 97.31 69 GLU A C 1
ATOM 569 O O . GLU A 1 69 ? -12.573 -0.965 -11.527 1.00 97.31 69 GLU A O 1
ATOM 574 N N . SER A 1 70 ? -12.463 0.736 -10.109 1.00 95.44 70 SER A N 1
ATOM 575 C CA . SER A 1 70 ? -11.453 1.442 -10.887 1.00 95.44 70 SER A CA 1
ATOM 576 C C . SER A 1 70 ? -10.145 0.652 -10.910 1.00 95.44 70 SER A C 1
ATOM 578 O O . SER A 1 70 ? -9.623 0.280 -9.851 1.00 95.44 70 SER A O 1
ATOM 580 N N . HIS A 1 71 ? -9.571 0.484 -12.100 1.00 95.00 71 HIS A N 1
ATOM 581 C CA . HIS A 1 71 ? -8.242 -0.091 -12.275 1.00 95.00 71 HIS A CA 1
ATOM 582 C C . HIS A 1 71 ? -7.168 0.904 -11.826 1.00 95.00 71 HIS A C 1
ATOM 584 O O . HIS A 1 71 ? -7.033 1.999 -12.379 1.00 95.00 71 HIS A O 1
ATOM 590 N N . GLU A 1 72 ? -6.378 0.514 -10.833 1.00 95.12 72 GLU A N 1
ATOM 591 C CA . GLU A 1 72 ? -5.329 1.346 -10.258 1.00 95.12 72 GLU A CA 1
ATOM 592 C C . GLU A 1 72 ? -4.001 0.595 -10.179 1.00 95.12 72 GLU A C 1
ATOM 594 O O . GLU A 1 72 ? -3.927 -0.625 -10.320 1.00 95.12 72 GLU A O 1
ATOM 599 N N . ILE A 1 73 ? -2.929 1.357 -9.973 1.00 94.94 73 ILE A N 1
ATOM 600 C CA . ILE A 1 73 ? -1.574 0.827 -9.848 1.00 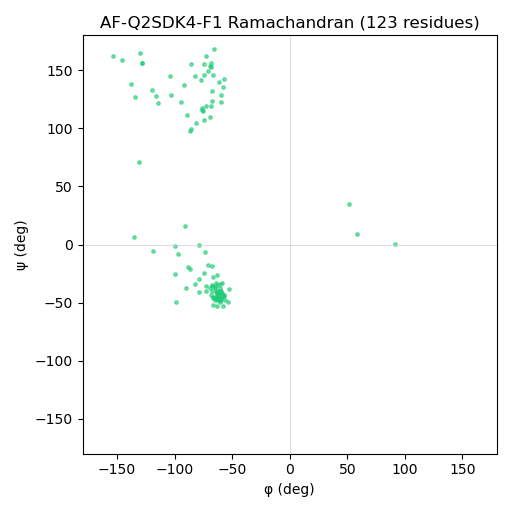94.94 73 ILE A CA 1
ATOM 601 C C . ILE A 1 73 ? -1.091 1.103 -8.432 1.00 94.94 73 ILE A C 1
ATOM 603 O O . ILE A 1 73 ? -1.019 2.256 -8.000 1.00 94.94 73 ILE A O 1
ATOM 607 N N . TRP A 1 74 ? -0.732 0.044 -7.717 1.00 95.50 74 TRP A N 1
ATOM 608 C CA . TRP A 1 74 ? 0.023 0.136 -6.485 1.00 95.50 74 TRP A CA 1
ATOM 609 C C . TRP A 1 74 ? 1.503 0.193 -6.822 1.00 95.50 74 TRP A C 1
ATOM 611 O O . TRP A 1 74 ? 2.131 -0.813 -7.145 1.00 95.50 74 TRP A O 1
ATOM 621 N N . THR A 1 75 ? 2.046 1.403 -6.811 1.00 95.25 75 THR A N 1
ATOM 622 C CA . THR A 1 75 ? 3.412 1.624 -7.294 1.00 95.25 75 THR A CA 1
ATOM 623 C C . THR A 1 75 ? 4.452 0.996 -6.369 1.00 95.25 75 THR A C 1
ATOM 625 O O . THR A 1 75 ? 4.232 0.927 -5.156 1.00 95.25 75 THR A O 1
ATOM 628 N N . ALA A 1 76 ? 5.617 0.639 -6.909 1.00 95.62 76 ALA A N 1
ATOM 629 C CA . ALA A 1 76 ? 6.746 0.142 -6.116 1.00 95.62 76 ALA A CA 1
ATOM 630 C C . ALA A 1 76 ? 7.110 1.101 -4.962 1.00 95.62 76 ALA A C 1
ATOM 632 O O . ALA A 1 76 ? 7.372 0.679 -3.839 1.00 95.62 76 ALA A O 1
ATOM 633 N N . LYS A 1 77 ? 7.040 2.419 -5.208 1.00 96.75 77 LYS A N 1
ATOM 634 C CA . LYS A 1 77 ? 7.280 3.458 -4.188 1.00 96.75 77 LYS A CA 1
ATOM 635 C C . LYS A 1 77 ? 6.262 3.409 -3.050 1.00 96.75 77 LYS A C 1
ATOM 637 O O . LYS A 1 77 ? 6.627 3.543 -1.887 1.00 96.75 77 LYS A O 1
ATOM 642 N N . GLN A 1 78 ? 4.983 3.232 -3.383 1.00 96.12 78 GLN A N 1
ATOM 643 C CA . GLN A 1 78 ? 3.917 3.125 -2.384 1.00 96.12 78 GLN A CA 1
ATOM 644 C C . GLN A 1 78 ? 4.031 1.840 -1.565 1.00 96.12 78 GLN A C 1
ATOM 646 O O . GLN A 1 78 ? 3.718 1.873 -0.381 1.00 96.12 78 GLN A O 1
ATOM 651 N N . GLN A 1 79 ? 4.455 0.736 -2.184 1.00 97.00 79 GLN A N 1
ATOM 652 C CA . GLN A 1 79 ? 4.741 -0.521 -1.488 1.00 97.00 79 GLN A CA 1
ATOM 653 C C . GLN A 1 79 ? 5.890 -0.334 -0.499 1.00 97.00 79 GLN A C 1
ATOM 655 O O . GLN A 1 79 ? 5.697 -0.565 0.689 1.00 97.00 79 GLN A O 1
ATOM 660 N N . LYS A 1 80 ? 7.032 0.197 -0.958 1.00 97.31 80 LYS A N 1
ATOM 661 C CA . LYS A 1 80 ? 8.198 0.467 -0.106 1.00 97.31 80 LYS A CA 1
ATOM 662 C C . LYS A 1 80 ? 7.839 1.330 1.104 1.00 97.31 80 LYS A C 1
ATOM 664 O O . LYS A 1 80 ? 8.119 0.950 2.232 1.00 97.31 80 LYS A O 1
ATOM 669 N N . TRP A 1 81 ? 7.143 2.449 0.887 1.00 97.44 81 TRP A N 1
ATOM 670 C CA . TRP A 1 81 ? 6.678 3.295 1.990 1.00 97.44 81 TRP A CA 1
ATOM 671 C C . TRP A 1 81 ? 5.735 2.549 2.946 1.00 97.44 81 TRP A C 1
ATOM 673 O O . TRP A 1 81 ? 5.863 2.678 4.159 1.00 97.44 81 TRP A O 1
ATOM 683 N N . TRP A 1 82 ? 4.789 1.768 2.419 1.00 97.00 82 TRP A N 1
ATOM 684 C CA . TRP A 1 82 ? 3.808 1.063 3.241 1.00 97.00 82 TRP A CA 1
ATOM 685 C C . TRP A 1 82 ? 4.450 0.001 4.136 1.00 97.00 82 TRP A C 1
ATOM 687 O O . TRP A 1 82 ? 4.169 -0.040 5.331 1.00 97.00 82 TRP A O 1
ATOM 697 N N . TYR A 1 83 ? 5.315 -0.834 3.568 1.00 96.88 83 TYR A N 1
ATOM 698 C CA . TYR A 1 83 ? 5.909 -1.940 4.306 1.00 96.88 83 TYR A CA 1
ATOM 699 C C . TYR A 1 83 ? 7.058 -1.490 5.210 1.00 96.88 83 TYR A C 1
ATOM 701 O O . TYR A 1 83 ? 7.130 -1.932 6.348 1.00 96.88 83 TYR A O 1
ATOM 709 N N . GLU A 1 84 ? 7.924 -0.585 4.747 1.00 97.12 84 GLU A N 1
ATOM 710 C CA . GLU A 1 84 ? 9.137 -0.222 5.495 1.00 97.12 84 GLU A CA 1
ATOM 711 C C . GLU A 1 84 ? 8.916 0.958 6.452 1.00 97.12 84 GLU A C 1
ATOM 713 O O . GLU A 1 84 ? 9.453 0.961 7.553 1.00 97.12 84 GLU A O 1
ATOM 718 N N . ILE A 1 85 ? 8.112 1.960 6.068 1.00 96.94 85 ILE A N 1
ATOM 719 C CA . ILE A 1 85 ? 7.935 3.190 6.865 1.00 96.94 85 ILE A CA 1
ATOM 720 C C . ILE A 1 85 ? 6.655 3.138 7.692 1.00 96.94 85 ILE A C 1
ATOM 722 O O . ILE A 1 85 ? 6.676 3.38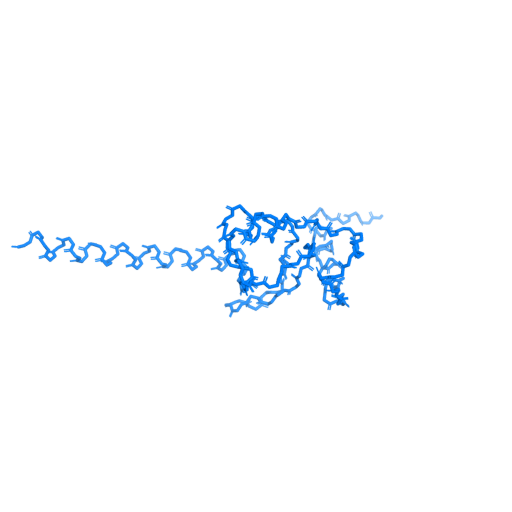0 8.894 1.00 96.94 85 ILE A O 1
ATOM 726 N N . ALA A 1 86 ? 5.527 2.798 7.064 1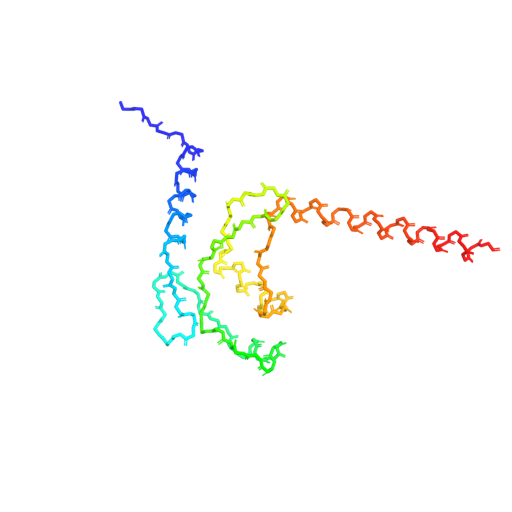.00 95.81 86 ALA A N 1
ATOM 727 C CA . ALA A 1 86 ? 4.250 2.674 7.768 1.00 95.81 86 ALA A CA 1
ATOM 728 C C . ALA A 1 86 ? 4.118 1.353 8.550 1.00 95.81 86 ALA A C 1
ATOM 730 O O . ALA A 1 86 ? 3.087 1.133 9.185 1.00 95.81 86 ALA A O 1
ATOM 731 N N . ARG A 1 87 ? 5.144 0.488 8.489 1.00 95.62 87 ARG A N 1
ATOM 732 C CA . ARG A 1 87 ? 5.223 -0.830 9.138 1.00 95.62 87 ARG A CA 1
ATOM 733 C C . ARG A 1 87 ? 4.012 -1.731 8.864 1.00 95.62 87 ARG A C 1
ATOM 735 O O . ARG A 1 87 ? 3.562 -2.485 9.723 1.00 95.62 87 ARG A O 1
ATOM 742 N N . GLY A 1 88 ? 3.451 -1.633 7.660 1.00 93.12 88 GLY A N 1
ATOM 743 C CA . GLY A 1 88 ? 2.361 -2.496 7.224 1.00 93.12 88 GLY A CA 1
ATOM 744 C C . GLY A 1 88 ? 2.819 -3.948 7.073 1.00 93.12 88 GLY A C 1
ATOM 745 O O . GLY A 1 88 ? 3.937 -4.211 6.638 1.00 93.12 88 GLY A O 1
ATOM 746 N N . SER A 1 89 ? 1.930 -4.897 7.374 1.00 92.56 89 SER A N 1
ATOM 747 C CA . SER A 1 89 ? 2.188 -6.329 7.160 1.00 92.56 89 SER A CA 1
ATOM 748 C C . SER A 1 89 ? 2.499 -6.624 5.691 1.00 92.56 89 SER A C 1
ATOM 750 O O . SER A 1 89 ? 1.765 -6.164 4.810 1.00 92.56 89 SER A O 1
ATOM 752 N N . ILE A 1 90 ? 3.522 -7.439 5.420 1.00 93.12 90 ILE A N 1
ATOM 753 C CA . ILE A 1 90 ? 3.935 -7.812 4.057 1.00 93.12 90 ILE A CA 1
ATOM 754 C C . ILE A 1 90 ? 2.852 -8.597 3.297 1.00 93.12 90 ILE A C 1
ATOM 756 O O . ILE A 1 90 ? 2.746 -8.491 2.076 1.00 93.12 90 ILE A O 1
ATOM 760 N N . ALA A 1 91 ? 1.974 -9.302 4.019 1.00 91.31 91 ALA A N 1
ATOM 761 C CA . ALA A 1 91 ? 0.836 -10.023 3.451 1.00 91.31 91 ALA A CA 1
ATOM 762 C C . ALA A 1 91 ? -0.276 -9.087 2.935 1.00 91.31 91 ALA A C 1
ATOM 764 O O . ALA A 1 91 ? -1.134 -9.490 2.143 1.00 91.31 91 ALA A O 1
ATOM 765 N N . SER A 1 92 ? -0.283 -7.821 3.365 1.00 93.31 92 SER A N 1
ATOM 766 C CA . SER A 1 92 ? -1.301 -6.857 2.948 1.00 93.31 92 SER A CA 1
ATOM 767 C C . SER A 1 92 ? -1.092 -6.381 1.507 1.00 93.31 92 SER A C 1
ATOM 769 O O . SER A 1 92 ? 0.034 -6.234 1.030 1.00 93.31 92 SER A O 1
ATOM 771 N N . LYS A 1 93 ? -2.201 -6.113 0.805 1.00 94.44 93 LYS A N 1
ATOM 772 C CA . LYS A 1 93 ? -2.210 -5.591 -0.570 1.00 94.44 93 LYS A CA 1
ATOM 773 C C . LYS A 1 93 ? -3.090 -4.350 -0.697 1.00 94.44 93 LYS A C 1
ATOM 775 O O . LYS A 1 93 ? -4.033 -4.153 0.072 1.00 94.44 93 LYS A O 1
ATOM 780 N N . ALA A 1 94 ? -2.817 -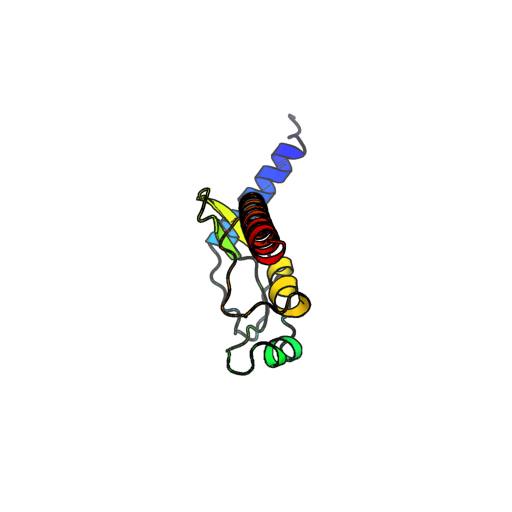3.512 -1.696 1.00 95.94 94 ALA A N 1
ATOM 781 C CA . ALA A 1 94 ? -3.723 -2.424 -2.048 1.00 9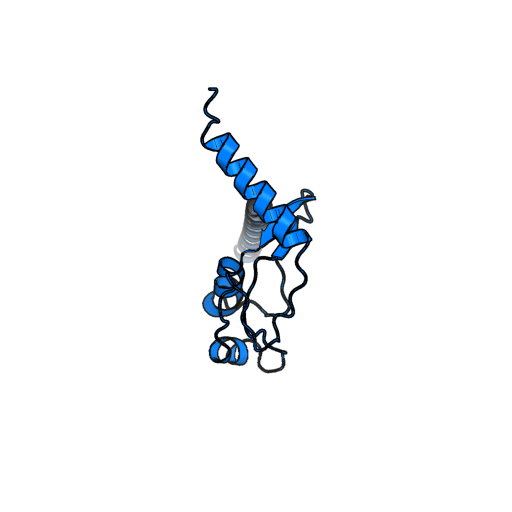5.94 94 ALA A CA 1
ATOM 782 C C . ALA A 1 94 ? -5.033 -2.978 -2.635 1.00 95.94 94 ALA A C 1
ATOM 784 O O . ALA A 1 94 ? -5.031 -3.631 -3.671 1.00 95.94 94 ALA A O 1
ATOM 785 N N . VAL A 1 95 ? -6.153 -2.682 -1.970 1.00 96.69 95 VAL A N 1
ATOM 786 C CA . VAL A 1 95 ? -7.505 -3.125 -2.378 1.00 96.69 95 VAL A CA 1
ATOM 787 C C . VAL A 1 95 ? -8.457 -1.965 -2.684 1.00 96.69 95 VAL A C 1
ATOM 789 O O . VAL A 1 95 ? -9.593 -2.171 -3.102 1.00 96.69 95 VAL A O 1
ATOM 792 N N . ARG A 1 96 ? -8.023 -0.724 -2.439 1.00 97.12 96 ARG A N 1
ATOM 793 C CA . ARG A 1 96 ? -8.833 0.490 -2.607 1.00 97.12 96 ARG A CA 1
ATOM 794 C C . ARG A 1 96 ? -8.033 1.613 -3.246 1.00 97.12 96 ARG A C 1
ATOM 796 O O . ARG A 1 96 ? -6.890 1.871 -2.863 1.00 97.12 96 ARG A O 1
ATOM 803 N N . CYS A 1 97 ? -8.663 2.324 -4.177 1.00 96.31 97 CYS A N 1
ATOM 804 C CA . CYS A 1 97 ? -8.106 3.534 -4.771 1.00 96.31 97 CYS A CA 1
ATOM 805 C C . CYS A 1 97 ? -7.990 4.660 -3.722 1.00 96.31 97 CYS A C 1
ATOM 807 O O . CYS A 1 97 ? -8.502 4.569 -2.603 1.00 96.31 97 CYS A O 1
ATOM 809 N N . ARG A 1 98 ? -7.281 5.747 -4.052 1.00 94.06 98 ARG A N 1
ATOM 810 C CA . ARG A 1 98 ? -7.054 6.861 -3.109 1.00 94.06 98 ARG A CA 1
ATOM 811 C C . ARG A 1 98 ? -8.361 7.517 -2.649 1.00 94.06 98 ARG A C 1
ATOM 813 O O . ARG A 1 98 ? -8.497 7.791 -1.459 1.00 94.06 98 ARG A O 1
ATOM 820 N N . SER A 1 99 ? -9.302 7.750 -3.562 1.00 96.38 99 SER A N 1
ATOM 821 C CA . SER A 1 99 ? -10.591 8.374 -3.240 1.00 96.38 99 SER A CA 1
ATOM 822 C C . SER A 1 99 ? -11.427 7.483 -2.320 1.00 96.38 99 SER A C 1
ATOM 824 O O . SER A 1 99 ? -11.899 7.958 -1.289 1.00 96.38 99 SER A O 1
ATOM 826 N N . CYS A 1 100 ? -11.539 6.184 -2.612 1.00 97.56 100 CYS A N 1
ATOM 827 C CA . CYS A 1 100 ? -12.278 5.251 -1.757 1.00 97.56 100 CYS A CA 1
ATOM 828 C C . CYS A 1 100 ? -11.604 5.027 -0.398 1.00 97.56 100 CYS A C 1
ATOM 830 O O . CYS A 1 100 ? -12.294 4.953 0.616 1.00 97.56 100 CYS A O 1
ATOM 832 N N . ARG A 1 101 ? -10.262 5.025 -0.324 1.00 95.75 101 ARG A N 1
ATOM 833 C CA . ARG A 1 101 ? -9.553 5.030 0.971 1.00 95.75 101 ARG A CA 1
ATOM 834 C C . ARG A 1 101 ? -9.896 6.258 1.813 1.00 95.75 101 ARG A C 1
ATOM 836 O O . ARG A 1 101 ? -10.072 6.121 3.019 1.00 95.75 101 ARG A O 1
ATOM 843 N N . TYR A 1 102 ? -10.008 7.437 1.199 1.00 96.56 102 TYR A N 1
ATOM 844 C CA . TYR A 1 102 ? -10.390 8.654 1.914 1.00 96.56 102 TYR A CA 1
ATOM 845 C C . TYR A 1 102 ? -11.836 8.589 2.420 1.00 96.56 102 TYR A C 1
ATOM 847 O O . TYR A 1 102 ? -12.075 8.855 3.594 1.00 96.56 102 TYR A O 1
ATOM 855 N N . LYS A 1 103 ? -12.781 8.155 1.576 1.00 97.44 103 LYS A N 1
ATOM 856 C CA . LYS A 1 103 ? -14.184 7.953 1.979 1.00 97.44 103 LYS A CA 1
ATOM 857 C C . LYS A 1 103 ? -14.300 6.994 3.167 1.00 97.44 103 LYS A C 1
ATOM 859 O O . LYS A 1 103 ? -14.945 7.314 4.159 1.00 97.44 103 LYS A O 1
ATOM 864 N N . GLU A 1 104 ? -13.608 5.858 3.101 1.00 97.38 104 GLU A N 1
ATOM 865 C CA . GLU A 1 104 ? -13.620 4.868 4.179 1.00 97.38 104 GLU A CA 1
ATOM 866 C C . GLU A 1 104 ? -12.985 5.401 5.470 1.00 97.38 104 GLU A C 1
ATOM 868 O O . GLU A 1 104 ? -13.478 5.128 6.564 1.00 97.38 104 GLU A O 1
ATOM 873 N N . LYS A 1 105 ? -11.912 6.195 5.360 1.00 96.50 105 LYS A N 1
ATOM 874 C CA . LYS A 1 105 ? -11.302 6.862 6.516 1.00 96.50 105 LYS A CA 1
ATOM 875 C C . LYS A 1 105 ? -12.308 7.788 7.207 1.00 96.50 105 LYS A C 1
ATOM 877 O O . LYS A 1 105 ? -12.477 7.680 8.418 1.00 96.50 105 LYS A O 1
ATOM 882 N N . ARG A 1 106 ? -13.019 8.624 6.441 1.00 97.50 106 ARG A N 1
ATOM 883 C CA . ARG A 1 106 ? -14.040 9.547 6.966 1.00 97.50 106 ARG A CA 1
ATOM 884 C C . ARG A 1 106 ? -15.178 8.807 7.666 1.00 97.50 106 ARG A C 1
ATOM 886 O O . ARG A 1 106 ? -15.514 9.153 8.792 1.00 97.50 106 ARG A O 1
ATOM 893 N N . ARG A 1 107 ? -15.691 7.734 7.055 1.00 97.56 107 ARG A N 1
ATOM 894 C CA . ARG A 1 107 ? -16.734 6.884 7.651 1.00 97.56 107 ARG A CA 1
ATOM 895 C C . ARG A 1 107 ? -16.308 6.307 9.007 1.00 97.56 107 ARG A C 1
ATOM 897 O O . ARG A 1 107 ? -17.080 6.320 9.960 1.00 97.56 107 ARG A O 1
ATOM 904 N N . LYS A 1 108 ? -15.070 5.807 9.110 1.00 97.31 108 LYS A N 1
ATOM 905 C CA . LYS A 1 108 ? -14.524 5.264 10.367 1.00 97.31 108 LYS A CA 1
ATOM 906 C C . LYS A 1 108 ? -14.316 6.336 11.435 1.00 97.31 108 LYS A C 1
ATOM 908 O O . LYS A 1 108 ? -14.553 6.069 12.609 1.00 97.31 108 LYS A O 1
ATOM 913 N N . GLU A 1 109 ? -13.847 7.518 11.046 1.00 97.56 109 GLU A N 1
ATOM 914 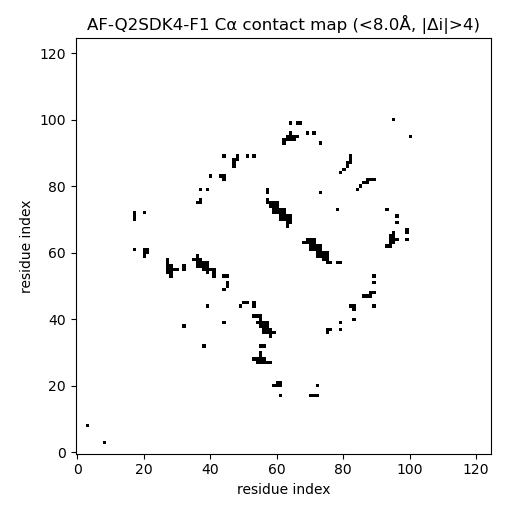C CA . GLU A 1 109 ? -13.684 8.654 11.961 1.00 97.56 109 GLU A CA 1
ATOM 915 C C . GLU A 1 109 ? -15.024 9.096 12.545 1.00 97.56 109 GLU A C 1
ATOM 917 O O . GLU A 1 109 ? -15.130 9.273 13.755 1.00 97.56 109 GLU A O 1
ATOM 922 N N . GLU A 1 110 ? -16.055 9.200 11.708 1.00 97.75 110 GLU A N 1
ATOM 923 C CA . GLU A 1 110 ? -17.402 9.551 12.147 1.00 97.75 110 GLU A CA 1
ATOM 924 C C . GLU A 1 110 ? -17.993 8.500 13.092 1.00 97.75 110 GLU A C 1
ATOM 926 O O . GLU A 1 110 ? -18.468 8.851 14.171 1.00 97.75 110 GLU A O 1
ATOM 931 N N . ALA A 1 111 ? -17.884 7.213 12.749 1.00 97.62 111 ALA A N 1
ATOM 932 C CA . ALA A 1 111 ? -18.335 6.129 13.622 1.00 97.62 111 ALA A CA 1
ATOM 933 C C . ALA A 1 111 ? -17.624 6.156 14.987 1.00 97.62 111 ALA A C 1
ATOM 935 O O . ALA A 1 111 ? -18.263 5.993 16.027 1.00 97.62 111 ALA A O 1
ATOM 936 N N . ARG A 1 112 ? -16.308 6.416 14.999 1.00 97.25 112 ARG A N 1
ATOM 937 C CA . ARG A 1 112 ? -15.540 6.568 16.241 1.00 97.25 112 ARG A CA 1
ATOM 938 C C . ARG A 1 112 ? -16.021 7.770 17.053 1.00 97.25 112 ARG A C 1
ATOM 940 O O . ARG A 1 112 ? -16.187 7.638 18.260 1.00 97.25 112 ARG A O 1
ATOM 947 N N . ARG A 1 113 ? -16.256 8.916 16.407 1.00 97.69 113 ARG A N 1
ATOM 948 C CA . ARG A 1 113 ? -16.761 10.131 17.064 1.00 97.69 113 ARG A CA 1
ATOM 949 C C . ARG A 1 113 ? -18.094 9.861 17.762 1.00 97.69 113 ARG A C 1
ATOM 951 O O . ARG A 1 113 ? -18.201 10.100 18.959 1.00 97.69 113 ARG A O 1
ATOM 958 N N . VAL A 1 114 ? -19.066 9.301 17.040 1.00 97.31 114 VAL A N 1
ATOM 959 C CA . VAL A 1 114 ? -20.399 8.986 17.583 1.00 97.31 114 VAL A CA 1
ATOM 960 C C . VAL A 1 114 ? -20.303 8.014 18.760 1.00 97.31 114 VAL A C 1
ATOM 962 O O . VAL A 1 114 ? -20.956 8.220 19.782 1.00 97.31 114 VAL A O 1
ATOM 965 N N . HIS A 1 115 ? -19.461 6.982 18.650 1.00 96.19 115 HIS A N 1
ATOM 966 C CA . HIS A 1 115 ? -19.243 6.028 19.735 1.00 96.19 115 HIS A CA 1
ATOM 967 C C . HIS A 1 115 ? -18.686 6.703 21.000 1.00 96.19 115 HIS A C 1
ATOM 969 O O . HIS A 1 115 ? -19.242 6.523 22.082 1.00 96.19 115 HIS A O 1
ATOM 975 N N . LEU A 1 116 ? -17.634 7.518 20.865 1.00 97.06 116 LEU A N 1
ATOM 976 C CA . LEU A 1 116 ? -17.013 8.220 21.993 1.00 97.06 116 LEU A CA 1
ATOM 977 C C . LEU A 1 116 ? -17.964 9.238 22.642 1.00 97.06 116 LEU A C 1
ATOM 979 O O . LEU A 1 116 ? -18.042 9.300 23.865 1.00 97.06 116 LEU A O 1
ATOM 983 N N . GLU A 1 117 ? -18.739 9.982 21.848 1.00 96.38 117 GLU A N 1
ATOM 984 C CA . GLU A 1 117 ? -19.778 10.894 22.355 1.00 96.38 117 GLU A CA 1
ATOM 985 C C . GLU A 1 117 ? -20.889 10.153 23.113 1.00 96.38 117 GLU A C 1
ATOM 987 O O . GLU A 1 117 ? -21.459 10.683 24.069 1.00 96.38 117 GLU A O 1
ATOM 992 N N . GLY A 1 118 ? -21.225 8.936 22.680 1.00 96.31 118 GLY A N 1
ATOM 993 C CA . GLY A 1 118 ? -22.168 8.066 23.379 1.00 96.31 118 GLY A CA 1
ATOM 994 C C . GLY A 1 118 ? -21.628 7.596 24.730 1.00 96.31 118 GLY A C 1
ATOM 995 O O . GLY A 1 118 ? -22.338 7.676 25.731 1.00 96.31 118 GLY A O 1
ATOM 996 N N . LEU A 1 119 ? -20.362 7.167 24.778 1.00 96.75 119 LEU A N 1
ATOM 997 C CA . LEU A 1 119 ? -19.701 6.786 26.030 1.00 96.75 119 LEU A CA 1
ATOM 998 C C . LEU A 1 119 ? -19.616 7.969 27.000 1.00 96.75 119 LEU A C 1
ATOM 1000 O O . LEU A 1 119 ? -20.014 7.828 28.151 1.00 96.75 119 LEU A O 1
ATOM 1004 N N . ALA A 1 120 ? -19.184 9.145 26.537 1.00 95.50 120 ALA A N 1
ATOM 1005 C CA . ALA A 1 120 ? -19.098 10.342 27.374 1.00 95.50 120 ALA A CA 1
ATOM 1006 C C . ALA A 1 120 ? -20.456 10.709 27.998 1.00 95.50 120 ALA A C 1
ATOM 1008 O O . ALA A 1 120 ? -20.536 10.977 29.191 1.00 95.50 120 ALA A O 1
ATOM 1009 N N . ARG A 1 121 ? -21.548 10.640 27.222 1.00 95.00 121 ARG A N 1
ATOM 1010 C CA . ARG A 1 121 ? -22.910 10.863 27.739 1.00 95.00 121 ARG A CA 1
ATOM 1011 C C . ARG A 1 121 ? -23.350 9.827 28.772 1.00 95.00 121 ARG A C 1
ATOM 1013 O O . ARG A 1 121 ? -24.122 10.168 29.660 1.00 95.00 121 ARG A O 1
ATOM 1020 N N . LYS A 1 122 ? -22.900 8.576 28.639 1.00 92.56 122 LYS A N 1
ATOM 1021 C CA . LYS A 1 122 ? -23.211 7.503 29.591 1.00 92.56 122 LYS A CA 1
ATOM 1022 C C . LYS A 1 122 ? -22.459 7.674 30.912 1.00 92.56 122 LYS A C 1
ATOM 1024 O O . LYS A 1 122 ? -23.042 7.400 31.948 1.00 92.56 122 LYS A O 1
ATOM 1029 N N . TYR A 1 123 ? -21.190 8.082 30.862 1.00 90.25 123 TYR A N 1
ATOM 1030 C CA . TYR A 1 123 ? -20.326 8.194 32.043 1.00 90.25 123 TYR A CA 1
ATOM 1031 C C . TYR A 1 123 ? -20.402 9.552 32.757 1.00 90.25 123 TYR A C 1
ATOM 1033 O O . TYR A 1 123 ? -20.026 9.631 33.919 1.00 90.25 123 TYR A O 1
ATOM 1041 N N . ASN A 1 124 ? -20.893 10.604 32.092 1.00 79.56 124 ASN A N 1
ATOM 1042 C CA . ASN A 1 124 ? -21.137 11.921 32.702 1.00 79.56 124 ASN A CA 1
ATOM 1043 C C . ASN A 1 124 ? -22.566 12.067 33.271 1.00 79.56 124 ASN A C 1
ATOM 1045 O O . ASN A 1 124 ? -23.028 13.188 33.486 1.00 79.56 124 ASN A O 1
ATOM 1049 N N . LYS A 1 125 ? -23.278 10.952 33.452 1.00 55.31 125 LYS A N 1
ATOM 1050 C CA . LYS A 1 125 ? -24.583 10.851 34.113 1.00 55.31 125 LYS A CA 1
ATOM 1051 C C . LYS A 1 125 ? -24.417 10.060 35.399 1.00 55.31 125 LYS A C 1
ATOM 1053 O O . LYS A 1 125 ? -25.116 10.417 36.367 1.00 55.31 125 LYS A O 1
#

Mean predicted aligned error: 5.37 Å

Radius of gyration: 19.89 Å; Cα contacts (8 Å, |Δi|>4): 121; chains: 1; bounding box: 42×35×70 Å

pLDDT: mean 92.33, std 7.03, range [55.06, 97.75]